Protein AF-A0A6I2R705-F1 (afdb_monomer_lite)

Sequence (102 aa):
MELYITGDTHGDFSRFRPESFYEQERLTKEDVILVAGDFGGVWYGDSRDDAGLNFLDSRPFTTAFVSGNHENYDALAAYPQAEWHGGRVRTIRPSVLMLERG

Foldseek 3Di:
DEEAEAEQCLLPPVCLPCVNCVVLVPAAQVYEYEHEELNNLQAPLDCVSVVSVVVQVPGRYAYEYEYHPNDDPVSQVPADWDDDPNFIWGPPDPRYIYGDDD

InterPro domains:
  IPR004843 Calcineurin-like, phosphoesterase domain [PF00149] (3-79)
  IPR029052 Metallo-dependent phosphatase-like [SSF56300] (1-84)

Organism: Flavonifractor plautii (NCBI:txid292800)

Secondary structure (DSSP, 8-state):
--EEEE---TT--GGGSTTT-GGGGG--TTSEEEE-S---S-SSSSGGGHHHHHHHHHSSSEEEE---SSS-HHHHHTSPEEEETTEEEEEEETTEEEEPP-

Structure (mmCIF, N/CA/C/O backbone):
data_AF-A0A6I2R705-F1
#
_entry.id   AF-A0A6I2R705-F1
#
loop_
_atom_site.group_PDB
_atom_site.id
_atom_site.type_symbol
_atom_site.label_atom_id
_atom_site.label_alt_id
_atom_site.label_comp_id
_atom_site.label_asym_id
_atom_site.label_entity_id
_atom_site.label_seq_id
_atom_site.pdbx_PDB_ins_code
_atom_site.Cartn_x
_atom_site.Cartn_y
_atom_site.Cartn_z
_atom_site.occupancy
_atom_site.B_iso_or_equiv
_atom_site.auth_seq_id
_atom_site.auth_comp_id
_atom_site.auth_asym_id
_atom_site.auth_atom_id
_atom_site.pdbx_PDB_model_num
ATOM 1 N N . MET A 1 1 ? -14.810 4.645 10.129 1.00 90.38 1 MET A N 1
ATOM 2 C CA . MET A 1 1 ? -14.344 3.992 8.900 1.00 90.38 1 MET A CA 1
ATOM 3 C C . MET A 1 1 ? -14.820 4.780 7.702 1.00 90.38 1 MET A C 1
ATOM 5 O O . MET A 1 1 ? -16.009 4.794 7.391 1.00 90.38 1 MET A O 1
ATOM 9 N N . GLU A 1 2 ? -13.873 5.427 7.050 1.00 97.50 2 GLU A N 1
ATOM 10 C CA . GLU A 1 2 ? -14.007 6.040 5.740 1.00 97.50 2 GLU A CA 1
ATOM 11 C C . GLU A 1 2 ? -13.298 5.199 4.683 1.00 97.50 2 GLU A C 1
ATOM 13 O O . GLU A 1 2 ? -12.352 4.468 4.984 1.00 97.50 2 GLU A O 1
ATOM 18 N N . LEU A 1 3 ? -13.766 5.311 3.441 1.00 97.88 3 LEU A N 1
ATOM 19 C CA . LEU A 1 3 ? -13.185 4.639 2.288 1.00 97.88 3 LEU A CA 1
ATOM 20 C C . LEU A 1 3 ? -12.981 5.651 1.164 1.00 97.88 3 LEU A C 1
ATOM 22 O O . LEU A 1 3 ? -13.944 6.255 0.691 1.00 97.88 3 LEU A O 1
ATOM 26 N N . TYR A 1 4 ? -11.742 5.777 0.704 1.00 98.44 4 TYR A N 1
ATOM 27 C CA . TYR A 1 4 ? -11.395 6.505 -0.515 1.00 98.44 4 TYR A CA 1
ATOM 28 C C . TYR A 1 4 ? -10.838 5.520 -1.530 1.00 98.44 4 TYR A C 1
ATOM 30 O O . TYR A 1 4 ? -10.245 4.507 -1.162 1.00 98.44 4 TYR A O 1
ATOM 38 N N . ILE A 1 5 ? -11.036 5.806 -2.814 1.00 98.25 5 ILE A N 1
ATOM 39 C CA . ILE A 1 5 ? -10.681 4.886 -3.892 1.00 98.25 5 ILE A CA 1
ATOM 40 C C . ILE A 1 5 ? -9.887 5.640 -4.954 1.00 98.25 5 ILE A C 1
ATOM 42 O O . ILE A 1 5 ? -10.242 6.748 -5.352 1.00 98.25 5 ILE A O 1
ATOM 46 N N . THR A 1 6 ? -8.812 5.021 -5.420 1.00 97.88 6 THR A N 1
ATOM 47 C CA . THR A 1 6 ? -8.007 5.455 -6.562 1.00 97.88 6 THR A CA 1
ATOM 48 C C . THR A 1 6 ? -7.511 4.219 -7.321 1.00 97.88 6 THR A C 1
ATOM 50 O O . THR A 1 6 ? -7.885 3.101 -6.985 1.00 97.88 6 THR A O 1
ATOM 53 N N . GLY A 1 7 ? -6.682 4.395 -8.340 1.00 97.62 7 GLY A N 1
ATOM 54 C CA . GLY A 1 7 ? -6.036 3.325 -9.105 1.00 97.62 7 GLY A CA 1
ATOM 55 C C . GLY A 1 7 ? -4.797 3.874 -9.803 1.00 97.62 7 GLY A C 1
ATOM 56 O O . GLY A 1 7 ? -4.535 5.078 -9.706 1.00 97.62 7 GLY A O 1
ATOM 57 N N . ASP A 1 8 ? -4.036 3.022 -10.480 1.00 98.38 8 ASP A N 1
ATOM 58 C CA . ASP A 1 8 ? -2.966 3.452 -11.387 1.00 98.38 8 ASP A CA 1
ATOM 59 C C . ASP A 1 8 ? -1.942 4.353 -10.676 1.00 98.38 8 ASP A C 1
ATOM 61 O O . ASP A 1 8 ? -1.654 5.486 -11.083 1.00 98.38 8 ASP A O 1
ATOM 65 N N . THR A 1 9 ? -1.436 3.894 -9.528 1.00 98.19 9 THR A N 1
ATOM 66 C CA . THR A 1 9 ? -0.358 4.602 -8.827 1.00 98.19 9 THR A CA 1
ATOM 67 C C . THR A 1 9 ? 0.984 4.356 -9.495 1.00 98.19 9 THR A C 1
ATOM 69 O O . THR A 1 9 ? 1.815 5.255 -9.483 1.00 98.19 9 THR A O 1
ATOM 72 N N . HIS A 1 10 ? 1.208 3.1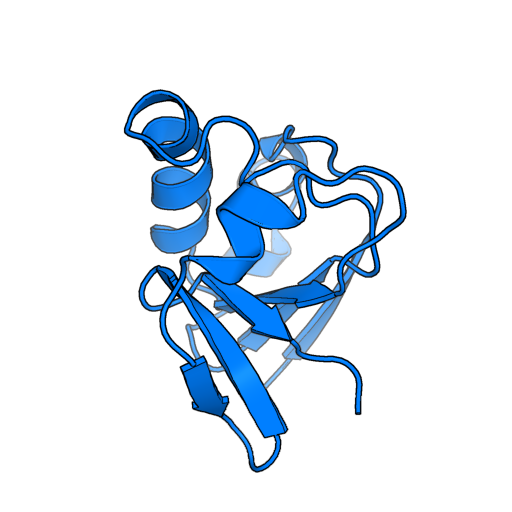82 -10.098 1.00 97.81 10 HIS A N 1
ATOM 73 C CA . HIS A 1 10 ? 2.470 2.823 -10.761 1.00 97.81 10 HIS A CA 1
ATOM 74 C C . HIS A 1 10 ? 3.715 3.119 -9.894 1.00 97.81 10 HIS A C 1
ATOM 76 O O . HIS A 1 10 ? 4.749 3.557 -10.396 1.00 97.81 10 HIS A O 1
ATOM 82 N N . GLY A 1 11 ? 3.603 2.925 -8.575 1.00 97.44 11 GLY A N 1
ATOM 83 C CA . GLY A 1 11 ? 4.648 3.241 -7.596 1.00 97.44 11 GLY A CA 1
ATOM 84 C C . GLY A 1 11 ? 4.805 4.730 -7.244 1.00 97.44 11 GLY A C 1
ATOM 85 O O . GLY A 1 11 ? 5.559 5.054 -6.326 1.00 97.44 11 GLY A O 1
ATOM 86 N N . ASP A 1 12 ? 4.091 5.647 -7.905 1.00 97.88 12 ASP A N 1
ATOM 87 C CA . ASP A 1 12 ? 4.043 7.061 -7.527 1.00 97.88 12 ASP A CA 1
ATOM 88 C C . ASP A 1 12 ? 2.945 7.329 -6.487 1.00 97.88 12 ASP A C 1
ATOM 90 O O . ASP A 1 12 ? 1.748 7.433 -6.774 1.00 97.88 12 ASP A O 1
ATOM 94 N N . PHE A 1 13 ? 3.390 7.497 -5.245 1.00 98.12 13 PHE A N 1
ATOM 95 C CA . PHE A 1 13 ? 2.537 7.776 -4.093 1.00 98.12 13 PHE A CA 1
ATOM 96 C C . PHE A 1 13 ? 2.439 9.266 -3.744 1.00 98.12 13 PHE A C 1
ATOM 98 O O . PHE A 1 13 ? 1.921 9.619 -2.683 1.00 98.12 13 PHE A O 1
ATOM 105 N N . SER A 1 14 ? 2.895 10.165 -4.623 1.00 97.06 14 SER A N 1
ATOM 106 C CA . SER A 1 14 ? 2.839 11.618 -4.411 1.00 97.06 14 SER A CA 1
ATOM 107 C C . SER A 1 14 ? 1.429 12.141 -4.112 1.00 97.06 14 SER A C 1
ATOM 109 O O . SER A 1 14 ? 1.280 13.039 -3.284 1.00 97.06 14 SER A O 1
ATOM 111 N N . ARG A 1 15 ? 0.389 11.524 -4.685 1.00 95.81 15 ARG A N 1
ATOM 112 C CA . ARG A 1 15 ? -1.019 11.876 -4.433 1.00 95.81 15 ARG A CA 1
ATOM 113 C C . ARG A 1 15 ? -1.463 11.702 -2.979 1.00 95.81 15 ARG A C 1
ATOM 115 O O . ARG A 1 15 ? -2.431 12.323 -2.569 1.00 95.81 15 ARG A O 1
ATOM 122 N N . PHE A 1 16 ? -0.762 10.881 -2.196 1.00 97.62 16 PHE A N 1
ATOM 123 C CA . PHE A 1 16 ? -1.062 10.668 -0.778 1.00 97.62 16 PHE A CA 1
ATOM 124 C C . PHE A 1 16 ? -0.285 11.610 0.142 1.00 97.62 16 PHE A C 1
ATOM 126 O O . PHE A 1 16 ? -0.342 11.472 1.364 1.00 97.62 16 PHE A O 1
ATOM 133 N N . ARG A 1 17 ? 0.455 12.576 -0.407 1.00 97.06 17 ARG A N 1
ATOM 134 C CA . ARG A 1 17 ? 1.063 13.633 0.401 1.00 97.06 17 ARG A CA 1
ATOM 135 C C . ARG A 1 17 ? -0.023 14.583 0.938 1.00 97.06 17 ARG A C 1
ATOM 137 O O . ARG A 1 17 ? -1.016 14.795 0.237 1.00 97.06 17 ARG A O 1
ATOM 144 N N . PRO A 1 18 ? 0.140 15.163 2.142 1.00 94.81 18 PRO A N 1
ATOM 145 C CA . PRO A 1 18 ? -0.844 16.078 2.737 1.00 94.81 18 PRO A CA 1
ATOM 146 C C . PRO A 1 18 ? -1.262 17.236 1.828 1.00 94.81 18 PRO A C 1
ATOM 148 O O . PRO A 1 18 ? -2.417 17.648 1.851 1.00 94.81 18 PRO A O 1
ATOM 151 N N . GLU A 1 19 ? -0.356 17.721 0.977 1.00 96.69 19 GLU A N 1
ATOM 152 C CA . GLU A 1 19 ? -0.628 18.812 0.038 1.00 96.69 19 GLU A CA 1
ATOM 153 C C . GLU A 1 19 ? -1.557 18.396 -1.115 1.00 96.69 19 GLU A C 1
ATOM 155 O O . GLU A 1 19 ? -2.182 19.252 -1.734 1.00 96.69 19 GLU A O 1
ATOM 160 N N . SER A 1 20 ? -1.627 17.098 -1.428 1.00 97.19 20 SER A N 1
ATOM 161 C CA . SER A 1 20 ? -2.455 16.540 -2.511 1.00 97.19 20 SER A CA 1
ATOM 162 C C . SER A 1 20 ? -3.736 15.876 -2.009 1.00 97.19 20 SER A C 1
ATOM 164 O O . SER A 1 20 ? -4.724 15.833 -2.736 1.00 97.19 20 SER A O 1
ATOM 166 N N . PHE A 1 21 ? -3.729 15.370 -0.776 1.00 97.44 21 PHE A N 1
ATOM 167 C CA . PHE A 1 21 ? -4.864 14.694 -0.158 1.00 97.44 21 PHE A CA 1
ATOM 168 C C . PHE A 1 21 ? -5.034 15.197 1.273 1.00 97.44 21 PHE A C 1
ATOM 170 O O . PHE A 1 21 ? -4.556 14.575 2.218 1.00 97.44 21 PHE A O 1
ATOM 177 N N . TYR A 1 22 ? -5.662 16.359 1.432 1.00 96.62 22 TYR A N 1
ATOM 178 C CA . TYR A 1 22 ? -5.796 17.028 2.729 1.00 96.62 22 TYR A CA 1
ATOM 179 C C . TYR A 1 22 ? -6.730 16.275 3.687 1.00 96.62 22 TYR A C 1
ATOM 181 O O . TYR A 1 22 ? -6.530 16.284 4.900 1.00 96.62 22 TYR A O 1
ATOM 189 N N . GLU A 1 23 ? -7.725 15.561 3.158 1.00 96.06 23 GLU A N 1
ATOM 190 C CA . GLU A 1 23 ? -8.690 14.795 3.946 1.00 96.06 23 GLU A CA 1
ATOM 191 C C . GLU A 1 23 ? -8.026 13.719 4.809 1.00 96.06 23 GLU A C 1
ATOM 193 O O . GLU A 1 23 ? -8.640 13.259 5.764 1.00 96.06 23 GLU A O 1
ATOM 198 N N . GLN A 1 24 ? -6.772 13.343 4.544 1.00 96.62 24 GLN A N 1
ATOM 199 C CA . GLN A 1 24 ? -6.052 12.393 5.385 1.00 96.62 24 GLN A CA 1
ATOM 200 C C . GLN A 1 24 ? -5.753 12.880 6.805 1.00 96.62 24 GLN A C 1
ATOM 202 O O . GLN A 1 24 ? -5.499 12.050 7.673 1.00 96.62 24 GLN A O 1
ATOM 207 N N . GLU A 1 25 ? -5.790 14.191 7.059 1.00 95.69 25 GLU A N 1
ATOM 208 C CA . GLU A 1 25 ? -5.499 14.785 8.374 1.00 95.69 25 GLU A CA 1
ATOM 209 C C . GLU A 1 25 ? -6.469 14.323 9.476 1.00 95.69 25 GLU A C 1
ATOM 211 O O . GLU A 1 25 ? -6.152 14.395 10.661 1.00 95.69 25 GLU A O 1
ATOM 216 N N . ARG A 1 26 ? -7.653 13.826 9.098 1.00 96.88 26 ARG A N 1
ATOM 217 C CA . ARG A 1 26 ? -8.671 13.291 10.022 1.00 96.88 26 ARG A CA 1
ATOM 218 C C . ARG A 1 26 ? -8.796 11.766 9.987 1.00 96.88 26 ARG A C 1
ATOM 220 O O . ARG A 1 26 ? -9.668 11.232 10.667 1.00 96.88 26 ARG A O 1
ATOM 227 N N . LEU A 1 27 ? -7.985 11.087 9.175 1.00 98.31 27 LEU A N 1
ATOM 228 C CA . LEU A 1 27 ? -8.037 9.634 9.034 1.00 98.31 27 LEU A CA 1
ATOM 229 C C . LEU A 1 27 ? -7.207 8.940 10.111 1.00 98.31 27 LEU A C 1
ATOM 231 O O . LEU A 1 27 ? -6.329 9.524 10.744 1.00 98.31 27 LEU A O 1
ATOM 235 N N . THR A 1 28 ? -7.492 7.662 10.292 1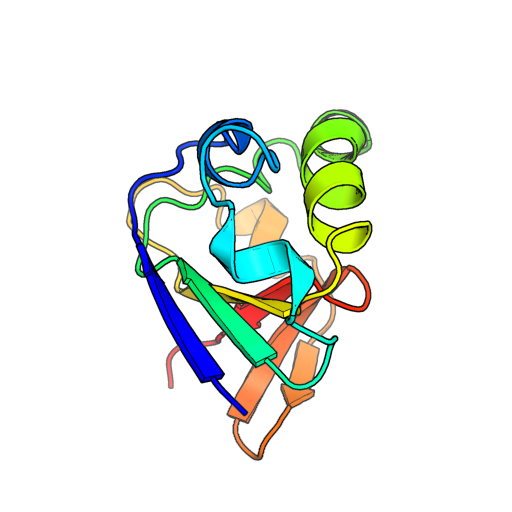.00 98.50 28 THR A N 1
ATOM 236 C CA . THR A 1 28 ? -6.825 6.758 11.226 1.00 98.50 28 THR A CA 1
ATOM 237 C C . THR A 1 28 ? -6.602 5.402 10.563 1.00 98.50 28 THR A C 1
ATOM 239 O O . THR A 1 28 ? -7.107 5.150 9.471 1.00 98.50 28 THR A O 1
ATOM 242 N N . LYS A 1 29 ? -5.868 4.490 11.215 1.00 97.94 29 LYS A N 1
ATOM 243 C CA . LYS A 1 29 ? -5.583 3.155 10.659 1.00 97.94 29 LYS A CA 1
ATOM 244 C C . LYS A 1 29 ? -6.835 2.290 10.483 1.00 97.94 29 LYS A C 1
ATOM 246 O O . LYS A 1 29 ? -6.762 1.261 9.816 1.00 97.94 29 LYS A O 1
ATOM 251 N N . GLU A 1 30 ? -7.968 2.717 11.037 1.00 97.94 30 GLU A N 1
ATOM 252 C CA . GLU A 1 30 ? -9.285 2.121 10.808 1.00 97.94 30 GLU A CA 1
ATOM 253 C C . GLU A 1 30 ? -9.929 2.566 9.483 1.00 97.94 30 GLU A C 1
ATOM 255 O O . GLU A 1 30 ? -10.906 1.963 9.044 1.00 97.94 30 GLU A O 1
ATOM 260 N N . ASP A 1 31 ? -9.409 3.616 8.846 1.00 98.62 31 ASP A N 1
ATOM 261 C CA . ASP A 1 31 ? -9.876 4.135 7.563 1.00 98.62 31 ASP A CA 1
ATOM 262 C C . ASP A 1 31 ? -9.006 3.610 6.417 1.00 98.62 31 ASP A C 1
ATOM 264 O O . ASP A 1 31 ? -7.810 3.337 6.580 1.00 98.62 31 ASP A O 1
ATOM 268 N N . VAL A 1 32 ? -9.617 3.456 5.243 1.00 98.56 32 VAL A N 1
ATOM 269 C CA . VAL A 1 32 ? -9.021 2.723 4.124 1.00 98.56 32 VAL A CA 1
ATOM 270 C C . VAL A 1 32 ? -8.897 3.609 2.896 1.00 98.56 32 VAL A C 1
ATOM 272 O O . VAL A 1 32 ? -9.860 4.228 2.444 1.00 98.56 32 VAL A O 1
ATOM 275 N N . ILE A 1 33 ? -7.710 3.592 2.301 1.00 98.50 33 ILE A N 1
ATOM 276 C CA . ILE A 1 33 ? -7.488 4.053 0.935 1.00 98.50 33 ILE A CA 1
ATOM 277 C C . ILE A 1 33 ? -7.290 2.818 0.064 1.00 98.50 33 ILE A C 1
ATOM 279 O O . ILE A 1 33 ? -6.330 2.072 0.251 1.00 98.50 33 ILE A O 1
ATOM 283 N N . LEU A 1 34 ? -8.214 2.587 -0.864 1.00 98.62 34 LEU A N 1
ATOM 284 C CA . LEU A 1 34 ? -8.185 1.457 -1.781 1.00 98.62 34 LEU A CA 1
ATOM 285 C C . LEU A 1 34 ? -7.570 1.865 -3.124 1.00 98.62 34 LEU A C 1
ATOM 287 O O . LEU A 1 34 ? -8.110 2.721 -3.823 1.00 98.62 34 LEU A O 1
ATOM 291 N N . VAL A 1 35 ? -6.479 1.208 -3.513 1.00 98.62 35 VAL A N 1
ATOM 292 C CA . VAL A 1 35 ? -5.911 1.278 -4.865 1.00 98.62 35 VAL A CA 1
ATOM 293 C C . VAL A 1 35 ? -6.461 0.110 -5.691 1.00 98.62 35 VAL A C 1
ATOM 295 O O . VAL A 1 35 ? -6.131 -1.053 -5.467 1.00 98.62 35 VAL A O 1
ATOM 298 N N . ALA A 1 36 ? -7.344 0.409 -6.637 1.00 98.19 36 ALA A N 1
ATOM 299 C CA . ALA A 1 36 ? -8.141 -0.551 -7.398 1.00 98.19 36 ALA A CA 1
ATOM 300 C C . ALA A 1 36 ? -7.418 -1.142 -8.628 1.00 98.19 36 ALA A C 1
ATOM 302 O O . ALA A 1 36 ? -8.066 -1.480 -9.617 1.00 98.19 36 ALA A O 1
ATOM 303 N N . GLY A 1 37 ? -6.092 -1.264 -8.573 1.00 98.00 37 GLY A N 1
ATOM 304 C CA . GLY A 1 37 ? -5.257 -1.769 -9.663 1.00 98.00 37 GLY A CA 1
ATOM 305 C C . GLY A 1 37 ? -4.010 -0.919 -9.889 1.00 98.00 37 GLY A C 1
ATOM 306 O O . GLY A 1 37 ? -3.957 0.239 -9.472 1.00 98.00 37 GLY A O 1
ATOM 307 N N . ASP A 1 38 ? -3.020 -1.518 -10.547 1.00 98.25 38 ASP A N 1
ATOM 308 C CA . ASP A 1 38 ? -1.753 -0.913 -10.969 1.00 98.25 38 ASP A CA 1
ATOM 309 C C . ASP A 1 38 ? -1.062 -0.145 -9.828 1.00 98.25 38 ASP A C 1
ATOM 311 O O . ASP A 1 38 ? -0.721 1.039 -9.916 1.00 98.25 38 ASP A O 1
ATOM 315 N N . PHE A 1 39 ? -0.871 -0.858 -8.714 1.00 98.50 39 PHE A N 1
ATOM 316 C CA . PHE A 1 39 ? -0.271 -0.349 -7.489 1.00 98.50 39 PHE A CA 1
ATOM 317 C C . PHE A 1 39 ? 1.204 0.013 -7.698 1.00 98.50 39 PHE A C 1
ATOM 319 O O . PHE A 1 39 ? 1.627 1.122 -7.357 1.00 98.50 39 PHE A O 1
ATOM 326 N N . GLY A 1 40 ? 1.999 -0.902 -8.262 1.00 97.94 40 GLY A N 1
ATOM 327 C CA . GLY A 1 40 ? 3.411 -0.676 -8.590 1.00 97.94 40 GLY A CA 1
ATOM 328 C C . GLY A 1 40 ? 4.360 -0.433 -7.404 1.00 97.94 40 GLY A C 1
ATOM 329 O O . GLY A 1 40 ? 5.531 -0.145 -7.622 1.00 97.94 40 GLY A O 1
ATOM 330 N N . GLY A 1 41 ? 3.895 -0.537 -6.152 1.00 97.56 41 GLY A N 1
ATOM 331 C CA . GLY A 1 41 ? 4.734 -0.346 -4.956 1.00 97.56 41 GLY A CA 1
ATOM 332 C C . GLY A 1 41 ? 5.574 -1.556 -4.548 1.00 97.56 41 GLY A C 1
ATOM 333 O O . GLY A 1 41 ? 6.447 -1.422 -3.700 1.00 97.56 41 GLY A O 1
ATOM 334 N N . VAL A 1 42 ? 5.299 -2.730 -5.121 1.00 98.12 42 VAL A N 1
ATOM 335 C CA . VAL A 1 42 ? 6.091 -3.955 -4.949 1.00 98.12 42 VAL A CA 1
ATOM 336 C C . VAL A 1 42 ? 6.564 -4.379 -6.333 1.00 98.12 42 VAL A C 1
ATOM 338 O O . VAL A 1 42 ? 5.817 -5.016 -7.078 1.00 98.12 42 VAL A O 1
ATOM 341 N N . TRP A 1 43 ? 7.781 -3.983 -6.697 1.00 97.31 43 TRP A N 1
ATOM 342 C CA . TRP A 1 43 ? 8.326 -4.242 -8.030 1.00 97.31 43 TRP A CA 1
ATOM 343 C C . TRP A 1 43 ? 9.602 -5.062 -7.974 1.00 97.31 43 TRP A C 1
ATOM 345 O O . TRP A 1 43 ? 9.768 -6.006 -8.744 1.00 97.31 43 TRP A O 1
ATOM 355 N N . TYR A 1 44 ? 10.498 -4.735 -7.048 1.00 97.44 44 TYR A N 1
ATOM 356 C CA . TYR A 1 44 ? 11.766 -5.436 -6.906 1.00 97.44 44 TYR A CA 1
ATOM 357 C C . TYR A 1 44 ? 11.689 -6.602 -5.919 1.00 97.44 44 TYR A C 1
ATOM 359 O O . TYR A 1 44 ? 12.438 -7.566 -6.071 1.00 97.44 44 TYR A O 1
ATOM 367 N N . GLY A 1 45 ? 10.788 -6.534 -4.934 1.00 95.25 45 GLY A N 1
ATOM 368 C CA . GLY A 1 45 ? 10.668 -7.542 -3.877 1.00 95.25 45 GLY A CA 1
ATOM 369 C C . GLY A 1 45 ? 11.788 -7.469 -2.834 1.00 95.25 45 GLY A C 1
ATOM 370 O O . GLY A 1 45 ? 11.997 -8.424 -2.091 1.00 95.25 45 GLY A O 1
ATOM 371 N N . ASP A 1 46 ? 12.515 -6.352 -2.782 1.00 96.50 46 ASP A N 1
ATOM 372 C CA . ASP A 1 46 ? 13.596 -6.093 -1.832 1.00 96.50 46 ASP A CA 1
ATOM 373 C C . ASP A 1 46 ? 13.608 -4.622 -1.385 1.00 96.50 46 ASP A C 1
ATOM 375 O O . ASP A 1 46 ? 12.658 -3.873 -1.625 1.00 96.50 46 ASP A O 1
ATOM 379 N N . SER A 1 47 ? 14.689 -4.196 -0.728 1.00 97.50 47 SER A N 1
ATOM 380 C CA . SER A 1 47 ? 14.798 -2.871 -0.111 1.00 97.50 47 SER A CA 1
ATOM 381 C C . SER A 1 47 ? 14.674 -1.689 -1.077 1.00 97.50 47 SER A C 1
ATOM 383 O O . SER A 1 47 ? 14.498 -0.553 -0.636 1.00 97.50 47 SER A O 1
ATOM 385 N N . ARG A 1 48 ? 14.719 -1.913 -2.395 1.00 98.12 48 ARG A N 1
ATOM 386 C CA . ARG A 1 48 ? 14.437 -0.866 -3.388 1.00 98.12 48 ARG A CA 1
ATOM 387 C C . ARG A 1 48 ? 12.992 -0.367 -3.322 1.00 98.12 48 ARG A C 1
ATOM 389 O O . ARG A 1 48 ? 12.750 0.792 -3.650 1.00 98.12 48 ARG A O 1
ATOM 396 N N . ASP A 1 49 ? 12.064 -1.202 -2.859 1.00 98.25 49 ASP A N 1
ATOM 397 C CA . ASP A 1 49 ? 10.652 -0.842 -2.691 1.00 98.25 49 ASP A CA 1
ATOM 398 C C . ASP A 1 49 ? 10.396 -0.084 -1.363 1.00 98.25 49 ASP A C 1
ATOM 400 O O . ASP A 1 49 ? 9.353 0.554 -1.183 1.00 98.25 49 ASP A O 1
ATOM 404 N N . ASP A 1 50 ? 11.353 -0.106 -0.423 1.00 98.38 50 ASP A N 1
ATOM 405 C CA . ASP A 1 50 ? 11.146 0.340 0.962 1.00 98.38 50 ASP A CA 1
ATOM 406 C C . ASP A 1 50 ? 10.722 1.801 1.075 1.00 98.38 50 ASP A C 1
ATOM 408 O O . ASP A 1 50 ? 9.878 2.126 1.905 1.00 98.38 50 ASP A O 1
ATOM 412 N N . ALA A 1 51 ? 11.279 2.699 0.261 1.00 98.38 51 ALA A N 1
ATOM 413 C CA . ALA A 1 51 ? 10.980 4.126 0.373 1.00 98.38 51 ALA A CA 1
ATOM 414 C C . ALA A 1 51 ? 9.485 4.420 0.150 1.00 98.38 51 ALA A C 1
ATOM 416 O O . ALA A 1 51 ? 8.876 5.155 0.930 1.00 98.38 51 ALA A O 1
ATOM 417 N N . GLY A 1 52 ? 8.886 3.818 -0.882 1.00 98.38 52 GLY A N 1
ATOM 418 C CA . GLY A 1 52 ? 7.464 3.977 -1.188 1.00 98.38 52 GLY A CA 1
ATOM 419 C C . GLY A 1 52 ? 6.573 3.264 -0.173 1.00 98.38 52 GLY A C 1
ATOM 420 O O . GLY A 1 52 ? 5.619 3.851 0.337 1.00 98.38 52 GLY A O 1
ATOM 421 N N . LEU A 1 53 ? 6.918 2.024 0.183 1.00 98.69 53 LEU A N 1
ATOM 422 C CA . LEU A 1 53 ? 6.138 1.226 1.132 1.00 98.69 53 LEU A CA 1
ATOM 423 C C . LEU A 1 53 ? 6.161 1.812 2.549 1.00 98.69 53 LEU A C 1
ATOM 425 O O . LEU A 1 53 ? 5.122 1.863 3.201 1.00 98.69 53 LEU A O 1
ATOM 429 N N . ASN A 1 54 ? 7.310 2.308 3.012 1.00 98.69 54 ASN A N 1
ATOM 430 C CA . ASN A 1 54 ? 7.430 2.954 4.320 1.00 98.69 54 ASN A CA 1
ATOM 431 C C . ASN A 1 54 ? 6.720 4.312 4.338 1.00 98.69 54 ASN A C 1
ATOM 433 O O . ASN A 1 54 ? 6.138 4.682 5.355 1.00 98.69 54 ASN A O 1
ATOM 437 N N . PHE A 1 55 ? 6.717 5.047 3.219 1.00 98.62 55 PHE A N 1
ATOM 438 C CA . PHE A 1 55 ? 5.908 6.259 3.094 1.00 98.62 55 PHE A CA 1
ATOM 439 C C . PHE A 1 55 ? 4.416 5.952 3.278 1.00 98.62 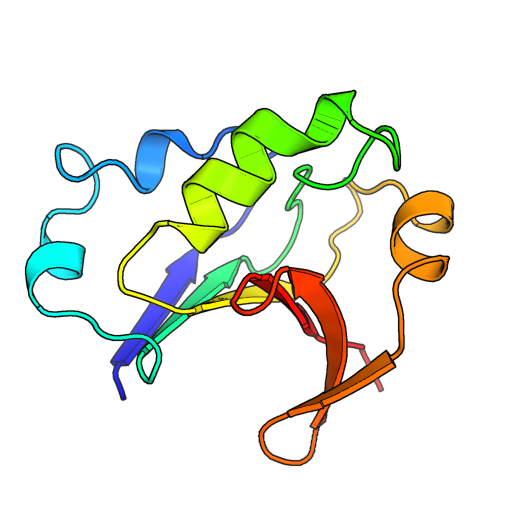55 PHE A C 1
ATOM 441 O O . PHE A 1 55 ? 3.767 6.606 4.096 1.00 98.62 55 PHE A O 1
ATOM 448 N N . LEU A 1 56 ? 3.887 4.940 2.585 1.00 98.62 56 LEU A N 1
ATOM 449 C CA . LEU A 1 56 ? 2.492 4.513 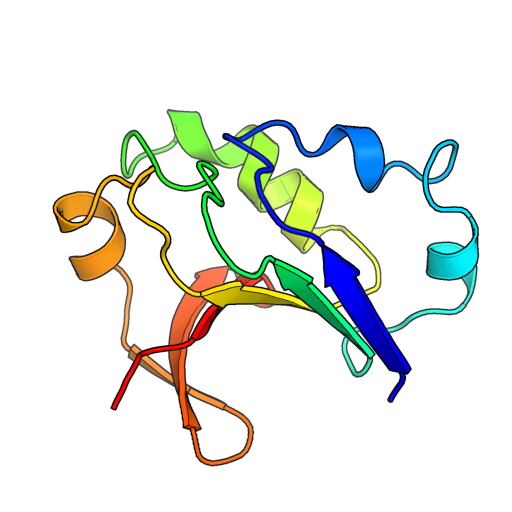2.739 1.00 98.62 56 LEU A CA 1
ATOM 450 C C . LEU A 1 56 ? 2.192 4.035 4.163 1.00 98.62 56 LEU A C 1
ATOM 452 O O . LEU A 1 56 ? 1.193 4.446 4.747 1.00 98.62 56 LEU A O 1
ATOM 456 N N . ASP A 1 57 ? 3.075 3.225 4.748 1.00 98.62 57 ASP A N 1
ATOM 457 C CA . ASP A 1 57 ? 2.890 2.697 6.102 1.00 98.62 57 ASP A CA 1
ATOM 458 C C . ASP A 1 57 ? 2.916 3.808 7.169 1.00 98.62 57 ASP A C 1
ATOM 460 O O . ASP A 1 57 ? 2.207 3.735 8.174 1.00 98.62 57 ASP A O 1
ATOM 464 N N . SER A 1 58 ? 3.654 4.895 6.912 1.00 98.12 58 SER A N 1
ATOM 465 C CA . SER A 1 58 ? 3.689 6.079 7.780 1.00 98.12 58 SER A CA 1
ATOM 466 C C . SER A 1 58 ? 2.415 6.930 7.736 1.00 98.12 58 SER A C 1
ATOM 468 O O . SER A 1 58 ? 2.214 7.768 8.618 1.00 98.12 58 SER A O 1
ATOM 470 N N . ARG A 1 59 ? 1.555 6.760 6.719 1.00 98.12 59 ARG A N 1
ATOM 471 C CA . ARG A 1 59 ? 0.322 7.553 6.592 1.00 98.12 59 ARG A CA 1
ATOM 472 C C . ARG A 1 59 ? -0.663 7.216 7.706 1.00 98.12 59 ARG A C 1
ATOM 474 O O . ARG A 1 59 ? -0.630 6.108 8.219 1.00 98.12 59 ARG A O 1
ATOM 481 N N . PRO A 1 60 ? -1.572 8.119 8.099 1.00 98.12 60 PRO A N 1
ATOM 482 C CA . PRO A 1 60 ? -2.456 7.850 9.227 1.00 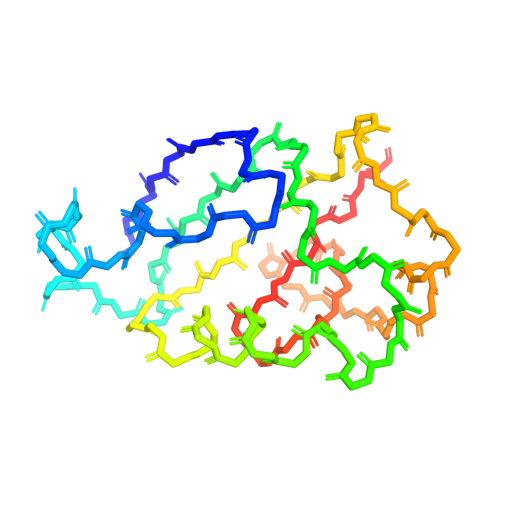98.12 60 PRO A CA 1
ATOM 483 C C . PRO A 1 60 ? -3.501 6.770 8.929 1.00 98.12 60 PRO A C 1
ATOM 485 O O . PRO A 1 60 ? -4.072 6.251 9.872 1.00 98.12 60 PRO A O 1
ATOM 488 N N . PHE A 1 61 ? -3.704 6.389 7.664 1.00 98.62 61 PHE A N 1
ATOM 489 C CA . PHE A 1 61 ? -4.678 5.398 7.194 1.00 98.62 61 PHE A CA 1
ATOM 490 C C . PHE A 1 61 ? -4.051 4.055 6.799 1.00 98.62 61 PHE A C 1
ATOM 492 O O . PHE A 1 61 ? -2.827 3.926 6.702 1.00 98.62 61 PHE A O 1
ATOM 499 N N . THR A 1 62 ? -4.901 3.059 6.544 1.00 98.81 62 THR A N 1
ATOM 500 C CA . THR A 1 62 ? -4.512 1.785 5.926 1.00 98.81 62 THR A CA 1
ATOM 501 C C . THR A 1 62 ? -4.613 1.888 4.405 1.00 98.81 62 THR A C 1
ATOM 503 O O . THR A 1 62 ? -5.640 2.296 3.864 1.00 98.81 62 THR A O 1
ATOM 506 N N . THR A 1 63 ? -3.550 1.508 3.696 1.00 98.75 63 THR A N 1
ATOM 507 C CA . THR A 1 63 ? -3.572 1.376 2.233 1.00 98.75 63 THR A CA 1
ATOM 508 C C . THR A 1 63 ? -3.893 -0.069 1.877 1.00 98.75 63 THR A C 1
ATOM 510 O O . THR A 1 63 ? -3.113 -0.969 2.177 1.00 98.75 63 THR A O 1
ATOM 513 N N . ALA A 1 64 ? -5.025 -0.301 1.224 1.00 98.62 64 ALA A N 1
ATOM 514 C CA . ALA A 1 64 ? -5.369 -1.595 0.648 1.00 98.62 64 ALA A CA 1
ATOM 515 C C . ALA A 1 64 ? -5.256 -1.520 -0.877 1.00 98.62 64 ALA A C 1
ATOM 517 O O . ALA A 1 64 ? -5.530 -0.475 -1.462 1.00 98.62 64 ALA A O 1
ATOM 518 N N . PHE A 1 65 ? -4.886 -2.606 -1.549 1.00 98.62 65 PHE A N 1
ATOM 519 C CA . PHE A 1 65 ? -4.884 -2.633 -3.012 1.00 98.62 65 PHE A CA 1
ATOM 520 C C . PHE A 1 65 ? -5.278 -3.986 -3.586 1.00 98.62 65 PHE A C 1
ATOM 522 O O . PHE A 1 65 ? -5.051 -5.023 -2.971 1.00 98.62 65 PHE A O 1
ATOM 529 N N . VAL A 1 66 ? -5.846 -3.975 -4.788 1.00 97.81 66 VAL A N 1
ATOM 530 C CA . VAL A 1 66 ? -6.032 -5.174 -5.617 1.00 97.81 66 VAL A CA 1
ATOM 531 C C . VAL A 1 66 ? -4.990 -5.125 -6.730 1.00 97.81 66 VAL A C 1
ATOM 533 O O . VAL A 1 66 ? -4.716 -4.052 -7.261 1.00 97.81 66 VAL A O 1
ATOM 536 N N . SER A 1 67 ? -4.399 -6.266 -7.091 1.00 97.12 67 SER A N 1
ATOM 537 C CA . SER A 1 67 ? -3.437 -6.312 -8.198 1.00 97.12 67 SER A CA 1
ATOM 538 C C . SER A 1 67 ? -4.099 -5.970 -9.534 1.00 97.12 67 SER A C 1
ATOM 540 O O . SER A 1 67 ? -5.109 -6.582 -9.899 1.00 97.12 67 SER A O 1
ATOM 542 N N . GLY A 1 68 ? -3.515 -5.018 -10.265 1.00 97.19 68 GLY A N 1
ATOM 543 C CA . GLY A 1 68 ? -3.861 -4.764 -11.664 1.00 97.19 68 GLY A CA 1
ATOM 544 C C . GLY A 1 68 ? -3.043 -5.639 -12.613 1.00 97.19 68 GLY A C 1
ATOM 545 O O . GLY A 1 68 ? -2.521 -6.673 -12.203 1.00 97.19 68 GLY A O 1
ATOM 546 N N . ASN A 1 69 ? -2.931 -5.257 -13.886 1.00 96.94 69 ASN A N 1
ATOM 547 C CA . ASN A 1 69 ? -2.014 -5.922 -14.824 1.00 96.94 69 ASN A CA 1
ATOM 548 C C . ASN A 1 69 ? -0.567 -5.425 -14.663 1.00 96.94 69 ASN A C 1
ATOM 550 O O . ASN A 1 69 ? 0.361 -6.126 -15.062 1.00 96.94 69 ASN A O 1
ATOM 554 N N . HIS A 1 70 ? -0.412 -4.229 -14.095 1.00 97.31 70 HIS A N 1
ATOM 555 C CA . HIS A 1 70 ? 0.795 -3.451 -13.841 1.00 97.31 70 HIS A CA 1
ATOM 556 C C . HIS A 1 70 ? 1.819 -3.997 -12.835 1.00 97.31 70 HIS A C 1
ATOM 558 O O . HIS A 1 70 ? 2.528 -3.171 -12.272 1.00 97.31 70 HIS A O 1
ATOM 564 N N . GLU A 1 71 ? 1.868 -5.301 -12.518 1.00 97.31 71 GLU A N 1
ATOM 565 C CA . GLU A 1 71 ? 2.463 -5.774 -11.248 1.00 97.31 71 GLU A CA 1
ATOM 566 C C . GLU A 1 71 ? 3.537 -6.857 -11.389 1.00 97.31 71 GLU A C 1
ATOM 568 O O . GLU A 1 71 ? 3.500 -7.689 -12.298 1.00 97.31 71 GLU A O 1
ATOM 573 N N . ASN A 1 72 ? 4.441 -6.923 -10.405 1.00 97.88 72 ASN A N 1
ATOM 574 C CA . ASN A 1 72 ? 5.326 -8.070 -10.219 1.00 97.88 72 ASN A CA 1
ATOM 575 C C . ASN A 1 72 ? 4.655 -9.135 -9.334 1.00 97.88 72 ASN A C 1
ATOM 577 O O . ASN A 1 72 ? 4.761 -9.126 -8.104 1.00 97.88 72 ASN A O 1
ATOM 581 N N . TYR A 1 73 ? 3.959 -10.070 -9.979 1.00 97.06 73 TYR A N 1
ATOM 582 C CA . TYR A 1 73 ? 3.221 -11.138 -9.302 1.00 97.06 73 TYR A CA 1
ATOM 583 C C . TYR A 1 73 ? 4.109 -12.082 -8.483 1.00 97.06 73 TYR A C 1
ATOM 585 O O . TYR A 1 73 ? 3.682 -12.517 -7.414 1.00 97.06 73 TYR A O 1
ATOM 593 N N . ASP A 1 74 ? 5.332 -12.367 -8.939 1.00 97.88 74 ASP A N 1
ATOM 594 C CA . ASP A 1 74 ? 6.258 -13.253 -8.225 1.00 97.88 74 ASP A CA 1
ATOM 595 C C . ASP A 1 74 ? 6.716 -12.612 -6.909 1.00 97.88 74 ASP A C 1
ATOM 597 O O . ASP A 1 74 ? 6.718 -13.262 -5.861 1.00 97.88 74 ASP A O 1
ATOM 601 N N . ALA A 1 75 ? 7.027 -11.311 -6.936 1.00 97.88 75 ALA A N 1
ATOM 602 C CA . ALA A 1 75 ? 7.370 -10.558 -5.733 1.00 97.88 75 ALA A CA 1
ATOM 603 C C . ALA A 1 75 ? 6.183 -10.481 -4.759 1.00 97.88 75 ALA A C 1
ATOM 605 O O . ALA A 1 75 ? 6.346 -10.733 -3.565 1.00 97.88 75 ALA A O 1
ATOM 606 N N . LEU A 1 76 ? 4.974 -10.196 -5.257 1.00 97.69 76 LEU A N 1
ATOM 607 C CA . LEU A 1 76 ? 3.758 -10.169 -4.436 1.00 97.69 76 LEU A CA 1
ATOM 608 C C . LEU A 1 76 ? 3.465 -11.532 -3.793 1.00 97.69 76 LEU A C 1
ATOM 610 O O . LEU A 1 76 ? 3.091 -11.597 -2.620 1.00 97.69 76 LEU A O 1
ATOM 614 N N . ALA A 1 77 ? 3.674 -12.629 -4.524 1.00 96.75 77 ALA A N 1
ATOM 615 C CA . ALA A 1 77 ? 3.423 -13.985 -4.045 1.00 96.75 77 ALA A CA 1
ATOM 616 C C . ALA A 1 77 ? 4.351 -14.422 -2.894 1.00 96.75 77 ALA A C 1
ATOM 618 O O . ALA A 1 77 ? 4.016 -15.372 -2.179 1.00 96.75 77 ALA A O 1
ATOM 619 N N . ALA A 1 78 ? 5.474 -13.733 -2.678 1.00 97.12 78 ALA A N 1
ATOM 620 C CA . ALA A 1 78 ? 6.398 -14.011 -1.580 1.00 97.12 78 ALA A CA 1
ATOM 621 C C . ALA A 1 78 ? 5.935 -13.442 -0.224 1.00 97.12 78 ALA A C 1
ATOM 623 O O . ALA A 1 78 ? 6.398 -13.900 0.821 1.00 97.12 78 ALA A O 1
ATOM 624 N N . TYR A 1 79 ? 5.019 -12.466 -0.213 1.00 97.88 79 TYR A N 1
ATOM 625 C CA . TYR A 1 79 ? 4.547 -11.844 1.027 1.00 97.88 79 TYR A CA 1
ATOM 626 C C . TYR A 1 79 ? 3.579 -12.748 1.803 1.00 97.88 79 TYR A C 1
ATOM 628 O O . TYR A 1 79 ? 2.758 -13.436 1.187 1.00 97.88 79 TYR A O 1
ATOM 636 N N . PRO A 1 80 ? 3.628 -12.743 3.149 1.00 97.62 80 PRO A N 1
ATOM 637 C CA . PRO A 1 80 ? 2.819 -13.633 3.972 1.00 97.62 80 PRO A CA 1
ATOM 638 C C . PRO A 1 80 ? 1.327 -13.333 3.829 1.00 97.62 80 PRO A C 1
ATOM 640 O O . PRO A 1 80 ? 0.913 -12.174 3.770 1.00 97.62 80 PRO A O 1
ATOM 643 N N . GLN A 1 81 ? 0.523 -14.394 3.809 1.00 97.69 81 GLN A N 1
ATOM 644 C CA . GLN A 1 81 ? -0.933 -14.298 3.827 1.00 97.69 81 GLN A CA 1
ATOM 645 C C . GLN A 1 81 ? -1.454 -14.102 5.254 1.00 97.69 81 GLN A C 1
ATOM 647 O O . GLN A 1 81 ? -0.897 -14.645 6.210 1.00 97.69 81 GLN A O 1
ATOM 652 N N . ALA A 1 82 ? -2.548 -13.361 5.381 1.00 97.62 82 ALA A N 1
ATOM 653 C CA . ALA A 1 82 ? -3.278 -13.150 6.623 1.00 97.62 82 ALA A CA 1
ATOM 654 C C . ALA A 1 82 ? -4.783 -13.012 6.348 1.00 97.62 82 ALA A C 1
ATOM 656 O O . ALA A 1 82 ? -5.213 -12.872 5.200 1.00 97.62 82 ALA A O 1
ATOM 657 N N . GLU A 1 83 ? -5.583 -13.045 7.410 1.00 97.50 83 GLU A N 1
ATOM 658 C CA . GLU A 1 83 ? -6.995 -12.673 7.357 1.00 97.50 83 GLU A CA 1
ATOM 659 C C . GLU A 1 83 ? -7.160 -11.226 7.834 1.00 97.50 83 GLU A C 1
ATOM 661 O O . GLU A 1 83 ? -6.564 -10.819 8.832 1.00 97.50 83 GLU A O 1
ATOM 666 N N . TRP A 1 84 ? -7.970 -10.446 7.123 1.00 97.06 84 TRP A N 1
ATOM 667 C CA . TRP A 1 84 ? -8.293 -9.069 7.475 1.00 97.06 84 TRP A CA 1
ATOM 668 C C . TRP A 1 84 ? -9.740 -8.758 7.083 1.00 97.06 84 TRP A C 1
ATOM 670 O O . TRP A 1 84 ? -10.143 -8.972 5.941 1.00 97.06 84 TRP A O 1
ATOM 680 N N . HIS A 1 85 ? -10.543 -8.315 8.056 1.00 94.12 85 HIS A N 1
ATOM 681 C CA . HIS A 1 85 ? -11.997 -8.114 7.924 1.00 94.12 85 HIS A CA 1
ATOM 682 C C . HIS A 1 85 ? -12.753 -9.286 7.259 1.00 94.12 85 HIS A C 1
ATOM 684 O O . HIS A 1 85 ? -13.682 -9.075 6.483 1.00 94.12 85 HIS A O 1
ATOM 690 N N . GLY A 1 86 ? -12.363 -10.531 7.561 1.00 95.25 86 GLY A N 1
ATOM 691 C CA . GLY A 1 86 ? -12.980 -11.744 7.007 1.00 95.25 86 GLY A CA 1
ATOM 692 C C . GLY A 1 86 ? -12.571 -12.081 5.566 1.00 95.25 86 GLY A C 1
ATOM 693 O O . GLY A 1 86 ? -13.077 -13.049 5.002 1.00 95.25 86 GLY A O 1
ATOM 694 N N . GLY A 1 87 ? -11.669 -11.301 4.962 1.00 95.44 87 GLY A N 1
ATOM 695 C CA . GLY A 1 87 ? -11.064 -11.568 3.657 1.00 95.44 87 GLY A CA 1
ATOM 696 C C . GLY A 1 87 ? -9.599 -11.989 3.771 1.00 95.44 87 GLY A C 1
ATOM 697 O O . GLY A 1 87 ? -8.937 -11.739 4.778 1.00 95.44 87 GLY A O 1
ATOM 698 N N . ARG A 1 88 ? -9.069 -12.619 2.717 1.00 97.75 88 ARG A N 1
ATOM 699 C CA . ARG A 1 88 ? -7.641 -12.953 2.619 1.00 97.75 88 ARG A CA 1
ATOM 700 C C . ARG A 1 88 ? -6.851 -11.768 2.087 1.00 97.75 88 ARG A C 1
ATOM 702 O O . ARG A 1 88 ? -7.243 -11.144 1.100 1.00 97.75 88 ARG A O 1
ATOM 709 N N . VAL A 1 89 ? -5.713 -11.502 2.712 1.00 98.50 89 VAL A N 1
ATOM 710 C CA . VAL A 1 89 ? -4.778 -10.459 2.291 1.00 98.50 89 VAL A CA 1
ATOM 711 C C . VAL A 1 89 ? -3.349 -10.978 2.278 1.00 98.50 89 VAL A C 1
ATOM 713 O O . VAL A 1 89 ? -3.042 -11.982 2.921 1.00 98.50 89 VAL A O 1
ATOM 716 N N . ARG A 1 90 ? -2.456 -10.264 1.592 1.00 98.38 90 ARG A N 1
ATOM 717 C CA . ARG A 1 90 ? -1.012 -10.347 1.824 1.00 98.38 90 ARG A CA 1
ATOM 718 C C . ARG A 1 90 ? -0.531 -9.096 2.531 1.00 98.38 90 ARG A C 1
ATOM 720 O O . ARG A 1 90 ? -0.814 -7.979 2.093 1.00 98.38 90 ARG A O 1
ATOM 727 N N . THR A 1 91 ? 0.209 -9.290 3.611 1.00 98.25 91 THR A N 1
ATOM 728 C CA . THR A 1 91 ? 0.719 -8.194 4.434 1.00 98.25 91 THR A CA 1
ATOM 729 C C . THR A 1 91 ? 2.036 -7.701 3.848 1.00 98.25 91 THR A C 1
ATOM 731 O O . THR A 1 91 ? 3.080 -8.315 4.066 1.00 98.25 91 THR A O 1
ATOM 734 N N . ILE A 1 92 ? 1.990 -6.596 3.098 1.00 98.44 92 ILE A N 1
ATOM 735 C CA . ILE A 1 92 ? 3.189 -5.970 2.517 1.00 98.44 92 ILE A CA 1
ATOM 736 C C . ILE A 1 92 ? 3.935 -5.171 3.592 1.00 98.44 92 ILE A C 1
ATOM 738 O O . ILE A 1 92 ? 5.159 -5.249 3.719 1.00 98.44 92 ILE A O 1
ATOM 742 N N . ARG A 1 93 ? 3.172 -4.428 4.398 1.00 98.44 93 ARG A N 1
ATOM 743 C CA . ARG A 1 93 ? 3.576 -3.727 5.629 1.00 98.44 93 ARG A CA 1
ATOM 744 C C . ARG A 1 93 ? 2.418 -3.798 6.637 1.00 98.44 93 ARG A C 1
ATOM 746 O O . ARG A 1 93 ? 1.319 -4.175 6.228 1.00 98.44 93 ARG A O 1
ATOM 753 N N . PRO A 1 94 ? 2.610 -3.435 7.921 1.00 9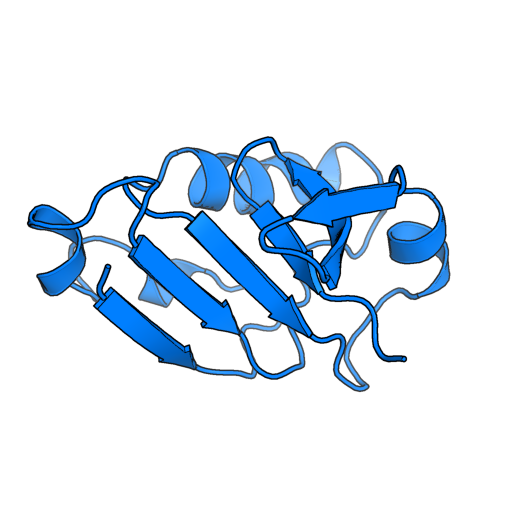8.19 94 PRO A N 1
ATOM 754 C CA . PRO A 1 94 ? 1.537 -3.466 8.920 1.00 98.19 94 PRO A CA 1
ATOM 755 C C . PRO A 1 94 ? 0.228 -2.794 8.482 1.00 98.19 94 PRO A C 1
ATOM 757 O O . PRO A 1 94 ? -0.842 -3.277 8.835 1.00 98.19 94 PRO A O 1
ATOM 760 N N . SER A 1 95 ? 0.305 -1.721 7.690 1.00 98.38 95 SER A N 1
ATOM 761 C CA . SER A 1 95 ? -0.861 -0.993 7.172 1.00 98.38 95 SER A CA 1
ATOM 762 C C . SER A 1 95 ? -0.886 -0.841 5.645 1.00 98.38 95 SER A C 1
ATOM 764 O O . SER A 1 95 ? -1.589 0.020 5.115 1.00 98.38 95 SER A O 1
ATOM 766 N N . VAL A 1 96 ? -0.136 -1.687 4.930 1.00 98.75 96 VAL A N 1
ATOM 767 C CA . VAL A 1 96 ? -0.184 -1.789 3.463 1.00 98.75 96 VAL A CA 1
ATOM 768 C C . VAL A 1 96 ? -0.518 -3.228 3.096 1.00 98.75 96 VAL A C 1
ATOM 770 O O . VAL A 1 96 ? 0.297 -4.134 3.288 1.00 98.75 96 VAL A O 1
ATOM 773 N N . LEU A 1 97 ? -1.731 -3.439 2.592 1.00 98.75 97 LEU A N 1
ATOM 774 C CA . LEU A 1 97 ? -2.327 -4.759 2.420 1.00 98.75 97 LEU A CA 1
ATOM 775 C C . LEU A 1 97 ? -2.712 -4.994 0.960 1.00 98.75 97 LEU A C 1
ATOM 777 O O . LEU A 1 97 ? -3.435 -4.199 0.363 1.00 98.75 97 LEU A O 1
ATOM 781 N N . MET A 1 98 ? -2.285 -6.119 0.396 1.00 98.62 98 MET A N 1
ATOM 782 C CA . MET A 1 98 ? -2.830 -6.601 -0.870 1.00 98.62 98 MET A CA 1
ATOM 783 C C . MET A 1 98 ? -4.073 -7.436 -0.580 1.00 98.62 98 MET A C 1
ATOM 785 O O . MET A 1 98 ? -3.974 -8.456 0.095 1.00 98.62 98 MET A O 1
ATOM 789 N N . LEU A 1 99 ? -5.224 -7.058 -1.116 1.00 98.38 99 LEU A N 1
ATOM 790 C CA . LEU A 1 99 ? -6.434 -7.871 -1.077 1.00 98.38 99 LEU A CA 1
ATOM 791 C C . LEU A 1 99 ? -6.297 -9.021 -2.083 1.00 98.38 99 LEU A C 1
ATOM 793 O O . LEU A 1 99 ? -6.045 -8.792 -3.270 1.00 98.38 99 LEU A O 1
ATOM 797 N N . GLU A 1 100 ? -6.449 -10.265 -1.624 1.00 95.50 100 GLU A N 1
ATOM 798 C CA . GLU A 1 100 ? -6.454 -11.414 -2.530 1.00 95.50 100 GLU A CA 1
ATOM 799 C C . GLU A 1 100 ? -7.814 -11.531 -3.227 1.00 95.50 100 GLU A C 1
ATOM 801 O O . GLU A 1 100 ? -8.872 -11.362 -2.618 1.00 95.50 100 GLU A O 1
ATOM 806 N N . ARG A 1 101 ? -7.781 -11.831 -4.527 1.00 84.56 101 ARG A N 1
ATOM 807 C CA . ARG A 1 101 ? -8.980 -12.182 -5.292 1.00 84.56 101 ARG A CA 1
ATOM 808 C C . ARG A 1 101 ? -9.344 -13.638 -4.978 1.00 84.56 101 ARG A C 1
ATOM 810 O O . ARG A 1 101 ? -8.448 -14.480 -4.924 1.00 84.56 101 ARG A O 1
ATOM 817 N N . GLY A 1 102 ? -10.629 -13.888 -4.718 1.00 64.81 102 GLY A N 1
ATOM 818 C CA . GLY A 1 102 ? -11.187 -15.226 -4.484 1.00 64.81 102 GLY A CA 1
ATOM 819 C C . GLY A 1 102 ? -11.344 -16.041 -5.758 1.00 64.81 102 GLY A C 1
ATOM 820 O O . GLY A 1 102 ? -11.487 -15.419 -6.836 1.00 64.81 102 GLY A O 1
#

Radius of gyration: 12.61 Å; chains: 1; bounding box: 29×34×26 Å

pLDDT: mean 97.17, std 3.67, range [64.81, 98.81]